Protein AF-A0A7J6SP95-F1 (afdb_monomer_lite)

Sequence (157 aa):
MSSAPGSSEIDLTKETALLASLQAYAFNQDHDVVAGASSTPTRSRRSTISSPGSSTGRSRRPTSVRNGISKGLLFERRRGLPPILGPDPRVLILGSAPSQISLMKGEYYANPHNHFWGVLGYAMDDPEFPLLDYESRCDVLKARGIAVWDICEEFTR

pLDDT: mean 70.75, std 24.89, range [30.52, 98.06]

Organism: Perkinsus olseni (NCBI:txid32597)

InterPro domains:
  IPR026353 Hypoxanthine-DNA glycosylase [TIGR04274] (80-157)
  IPR036895 Uracil-DNA glycosylase-like domain superfamily [G3DSA:3.40.470.10] (78-157)
  IPR036895 Uracil-DNA glycosylase-like domain superfamily [SSF52141] (81-157)

Radius of gyration: 29.52 Å; chains: 1; bounding box: 36×45×113 Å

Secondary structure (DSSP, 8-state):
--PPPPP----HHHHHHHHHHHHHHHH--------------------------------------------------EE-PPPB--SS--EEEEESS--HHHHHHT-TT-STT--HHHHHHHHTT-SSGGGS-HHHHHHHHHHTTEEEEES-SEE--

Structure (mmCIF, N/CA/C/O backbone):
data_AF-A0A7J6SP95-F1
#
_entry.id   AF-A0A7J6SP95-F1
#
loop_
_atom_site.group_PDB
_atom_site.id
_atom_site.type_symbol
_atom_site.label_atom_id
_atom_site.label_alt_id
_atom_site.label_comp_id
_atom_site.label_asym_id
_atom_site.label_entity_id
_atom_site.label_seq_id
_atom_site.pdbx_PDB_ins_code
_atom_site.Cartn_x
_atom_site.Cartn_y
_atom_site.Cartn_z
_atom_site.occupancy
_atom_site.B_iso_or_equiv
_atom_site.auth_seq_id
_atom_site.auth_comp_id
_atom_site.auth_asym_id
_atom_site.auth_atom_id
_atom_site.pdbx_PDB_model_num
ATOM 1 N N . MET A 1 1 ? -18.170 11.602 -42.955 1.00 39.59 1 MET A N 1
ATOM 2 C CA . MET A 1 1 ? -17.519 10.308 -42.645 1.00 39.59 1 MET A CA 1
ATOM 3 C C . MET A 1 1 ? -17.253 10.273 -41.148 1.00 39.59 1 MET A C 1
ATOM 5 O O . MET A 1 1 ? -16.844 11.302 -40.644 1.00 39.59 1 MET A O 1
ATOM 9 N N . SER A 1 2 ? -17.536 9.133 -40.507 1.00 40.53 2 SER A N 1
ATOM 10 C CA . SER A 1 2 ? -17.284 8.732 -39.104 1.00 40.53 2 SER A CA 1
ATOM 11 C C . SER A 1 2 ? -17.445 9.746 -37.955 1.00 40.53 2 SER A C 1
ATOM 13 O O . SER A 1 2 ? -16.716 10.726 -37.848 1.00 40.53 2 SER A O 1
ATOM 15 N N . SER A 1 3 ? -18.338 9.408 -37.023 1.00 40.44 3 SER A N 1
ATOM 16 C CA . SER A 1 3 ? -18.489 10.040 -35.706 1.00 40.44 3 SER A CA 1
ATOM 17 C C . SER A 1 3 ? -17.346 9.681 -34.741 1.00 40.44 3 SER A C 1
ATOM 19 O O . SER A 1 3 ? -16.618 8.711 -34.963 1.00 40.44 3 SER A O 1
ATOM 21 N N . ALA A 1 4 ? -17.225 10.448 -33.653 1.00 48.91 4 ALA A N 1
ATOM 22 C CA . ALA A 1 4 ? -16.291 10.207 -32.550 1.00 48.91 4 ALA A CA 1
ATOM 23 C C . ALA A 1 4 ? -16.673 8.973 -31.693 1.00 48.91 4 ALA A C 1
ATOM 25 O O . ALA A 1 4 ? -17.858 8.631 -31.628 1.00 48.91 4 ALA A O 1
ATOM 26 N N . PRO A 1 5 ? -15.708 8.322 -31.010 1.00 47.97 5 PRO A N 1
ATOM 27 C CA . PRO A 1 5 ? -15.992 7.269 -30.037 1.00 47.97 5 PRO A CA 1
ATOM 28 C C . PRO A 1 5 ? -16.572 7.855 -28.740 1.00 47.97 5 PRO A C 1
ATOM 30 O O . PRO A 1 5 ? -16.154 8.919 -28.284 1.00 47.97 5 PRO A O 1
ATOM 33 N N . GLY A 1 6 ? -17.552 7.158 -28.161 1.00 40.06 6 GLY A N 1
ATOM 34 C CA . GLY A 1 6 ? -18.265 7.602 -26.963 1.00 40.06 6 GLY A CA 1
ATOM 35 C C . GLY A 1 6 ? -17.486 7.388 -25.665 1.00 40.06 6 GLY A C 1
ATOM 36 O O . GLY A 1 6 ? -16.726 6.430 -25.528 1.00 40.06 6 GLY A O 1
ATOM 37 N N . SER A 1 7 ? -17.727 8.276 -24.702 1.00 45.03 7 SER A N 1
ATOM 38 C CA . SER A 1 7 ? -17.236 8.177 -23.328 1.00 45.03 7 SER A CA 1
ATOM 39 C C . SER A 1 7 ? -17.733 6.897 -22.652 1.00 45.03 7 SER A C 1
ATOM 41 O O . SER A 1 7 ? -18.929 6.611 -22.666 1.00 45.03 7 SER A O 1
ATOM 43 N N . SER A 1 8 ? -16.833 6.152 -22.011 1.00 52.12 8 SER A N 1
ATOM 44 C CA . SER A 1 8 ? -17.192 5.038 -21.131 1.00 52.12 8 SER A CA 1
ATOM 45 C C . SER A 1 8 ? -17.779 5.578 -19.824 1.00 52.12 8 SER A C 1
ATOM 47 O O . SER A 1 8 ? -17.045 5.944 -18.906 1.00 52.12 8 SER A O 1
ATOM 49 N N . GLU A 1 9 ? -19.104 5.662 -19.765 1.00 48.25 9 GLU A N 1
ATOM 50 C CA . GLU A 1 9 ? -19.854 6.087 -18.584 1.00 48.25 9 GLU A CA 1
ATOM 51 C C . GLU A 1 9 ? -19.694 5.047 -17.460 1.00 48.25 9 GLU A C 1
ATOM 53 O O . GLU A 1 9 ? -20.063 3.880 -17.612 1.00 48.25 9 GLU A O 1
ATOM 58 N N . ILE A 1 10 ? -19.074 5.452 -16.347 1.00 51.56 10 ILE A N 1
ATOM 59 C CA . ILE A 1 10 ? -18.840 4.578 -15.192 1.00 51.56 10 ILE A CA 1
ATOM 60 C C . ILE A 1 10 ? -20.174 4.371 -14.471 1.00 51.56 10 ILE A C 1
ATOM 62 O O . ILE A 1 10 ? -20.814 5.325 -14.031 1.00 51.56 10 ILE A O 1
ATOM 66 N N . ASP A 1 11 ? -20.590 3.112 -14.339 1.00 54.88 11 ASP A N 1
ATOM 67 C CA . ASP A 1 11 ? -21.844 2.719 -13.692 1.00 54.88 11 ASP A CA 1
ATOM 68 C C . ASP A 1 11 ? -21.732 2.822 -12.159 1.00 54.88 11 ASP A C 1
ATOM 70 O O . ASP A 1 11 ? -21.541 1.830 -11.448 1.00 54.88 11 ASP A O 1
ATOM 74 N N . LEU A 1 12 ? -21.858 4.056 -11.660 1.00 51.84 12 LEU A N 1
ATOM 75 C CA . LEU A 1 12 ? -21.816 4.445 -10.240 1.00 51.84 12 LEU A CA 1
ATOM 76 C C . LEU A 1 12 ? -22.770 3.618 -9.352 1.00 51.84 12 LEU A C 1
ATOM 78 O O . LEU A 1 12 ? -22.538 3.446 -8.150 1.00 51.84 12 LEU A O 1
ATOM 82 N N . THR A 1 13 ? -23.839 3.070 -9.937 1.00 61.53 13 THR A N 1
ATOM 83 C CA . THR A 1 13 ? -24.805 2.197 -9.260 1.00 61.53 13 THR A CA 1
ATOM 84 C C . THR A 1 13 ? -24.182 0.872 -8.812 1.00 61.53 13 THR A C 1
ATOM 86 O O . THR A 1 13 ? -24.516 0.376 -7.734 1.00 61.53 13 THR A O 1
ATOM 89 N N . LYS A 1 14 ? -23.248 0.308 -9.593 1.00 54.66 14 LYS A N 1
ATOM 90 C CA . LYS A 1 14 ? -22.536 -0.934 -9.237 1.00 54.66 14 LYS A CA 1
ATOM 91 C C . LYS A 1 14 ? -21.513 -0.713 -8.124 1.00 54.66 14 LYS A C 1
ATOM 93 O O . LYS A 1 14 ? -21.439 -1.521 -7.200 1.00 54.66 14 LYS A O 1
ATOM 98 N N . GLU A 1 15 ? -20.771 0.389 -8.185 1.00 65.88 15 GLU A N 1
ATOM 99 C CA . GLU A 1 15 ? -19.784 0.769 -7.166 1.00 65.88 15 GLU A CA 1
ATOM 100 C C . GLU A 1 15 ? -20.451 0.978 -5.797 1.00 65.88 15 GLU A C 1
ATOM 102 O O . GLU A 1 15 ? -20.036 0.391 -4.797 1.00 65.88 15 GLU A O 1
ATOM 107 N N . THR A 1 16 ? -21.570 1.712 -5.775 1.00 65.75 16 THR A N 1
ATOM 108 C CA . THR A 1 16 ? -22.365 1.951 -4.559 1.00 65.75 16 THR A CA 1
ATOM 109 C C . THR A 1 16 ? -22.864 0.644 -3.927 1.00 65.75 16 THR A C 1
ATOM 111 O O . THR A 1 16 ? -22.778 0.469 -2.711 1.00 65.75 16 THR A O 1
ATOM 114 N N . ALA A 1 17 ? -23.357 -0.304 -4.735 1.00 63.31 17 ALA A N 1
ATOM 115 C CA . ALA A 1 17 ? -23.850 -1.594 -4.245 1.00 63.31 17 ALA A CA 1
ATOM 116 C C . ALA A 1 17 ? -22.737 -2.484 -3.661 1.00 63.31 17 ALA A C 1
ATOM 118 O O . ALA A 1 17 ? -22.954 -3.189 -2.670 1.00 63.31 17 ALA A O 1
ATOM 119 N N . LEU A 1 18 ? -21.540 -2.448 -4.253 1.00 67.00 18 LEU A N 1
ATOM 120 C CA . LEU A 1 18 ? -20.390 -3.232 -3.804 1.00 67.00 18 LEU A CA 1
ATOM 121 C C . LEU A 1 18 ? -19.812 -2.667 -2.494 1.00 67.00 18 LEU A C 1
ATOM 123 O O . LEU A 1 18 ? -19.582 -3.430 -1.555 1.00 67.00 18 LEU A O 1
ATOM 127 N N . LEU A 1 19 ? -19.698 -1.337 -2.377 1.00 62.38 19 LEU A N 1
ATOM 128 C CA . LEU A 1 19 ? -19.334 -0.663 -1.124 1.00 62.38 19 LEU A CA 1
ATOM 129 C C . LEU A 1 19 ? -20.339 -0.965 0.000 1.00 62.38 19 LEU A C 1
ATOM 131 O O . LEU A 1 19 ? -19.931 -1.369 1.089 1.00 62.38 19 LEU A O 1
ATOM 135 N N . ALA A 1 20 ? -21.645 -0.865 -0.271 1.00 64.81 20 ALA A N 1
ATOM 136 C CA . ALA A 1 20 ? -22.684 -1.185 0.712 1.00 64.81 20 ALA A CA 1
ATOM 137 C C . ALA A 1 20 ? -22.630 -2.657 1.171 1.00 64.81 20 ALA A C 1
ATOM 139 O O . ALA A 1 20 ? -22.823 -2.946 2.353 1.00 64.81 20 ALA A O 1
ATOM 140 N N . SER A 1 21 ? -22.319 -3.587 0.260 1.00 58.25 21 SER A N 1
ATOM 141 C CA . SER A 1 21 ? -22.181 -5.019 0.571 1.00 58.25 21 SER A CA 1
ATOM 142 C C . SER A 1 21 ? -20.964 -5.312 1.455 1.00 58.25 21 SER A C 1
ATOM 144 O O . SER A 1 21 ? -21.072 -6.070 2.419 1.00 58.25 21 SER A O 1
ATOM 146 N N . LEU A 1 22 ? -19.816 -4.684 1.171 1.00 65.75 22 LEU A N 1
ATOM 147 C CA . LEU A 1 22 ? -18.611 -4.795 2.002 1.00 65.75 22 LEU A CA 1
ATOM 148 C C . LEU A 1 22 ? -18.815 -4.177 3.390 1.00 65.75 22 LEU A C 1
ATOM 150 O O . LEU A 1 22 ? -18.413 -4.770 4.389 1.00 65.75 22 LEU A O 1
ATOM 154 N N . GLN A 1 23 ? -19.484 -3.025 3.467 1.00 61.41 23 GLN A N 1
ATOM 155 C CA . GLN A 1 23 ? -19.771 -2.350 4.731 1.00 61.41 23 GLN A CA 1
ATOM 156 C C . GLN A 1 23 ? -20.762 -3.152 5.595 1.00 61.41 23 GLN A C 1
ATOM 158 O O . GLN A 1 23 ? -20.559 -3.277 6.801 1.00 61.41 23 GLN A O 1
ATOM 163 N N . ALA A 1 24 ? -21.772 -3.785 4.988 1.00 54.66 24 ALA A N 1
ATOM 164 C CA . ALA A 1 24 ? -22.670 -4.710 5.683 1.00 54.66 24 ALA A CA 1
ATOM 165 C C . ALA A 1 24 ? -21.951 -5.984 6.172 1.00 54.66 24 ALA A C 1
ATOM 167 O O . ALA A 1 24 ? -22.211 -6.448 7.281 1.00 54.66 24 ALA A O 1
ATOM 168 N N . TYR A 1 25 ? -21.022 -6.535 5.381 1.00 64.19 25 TYR A N 1
ATOM 169 C CA . TYR A 1 25 ? -20.227 -7.704 5.778 1.00 64.19 25 TYR A CA 1
ATOM 170 C C . TYR A 1 25 ? -19.258 -7.397 6.931 1.00 64.19 25 TYR A C 1
ATOM 172 O O . TYR A 1 25 ? -19.099 -8.216 7.834 1.00 64.19 25 TYR A O 1
ATOM 180 N N . ALA A 1 26 ? -18.641 -6.211 6.930 1.00 56.25 26 ALA A N 1
ATOM 181 C CA . ALA A 1 26 ? -17.772 -5.759 8.014 1.00 56.25 26 ALA A CA 1
ATOM 182 C C . ALA A 1 26 ? -18.542 -5.491 9.322 1.00 56.25 26 ALA A C 1
ATOM 184 O O . ALA A 1 26 ? -18.006 -5.723 10.403 1.00 56.25 26 ALA A O 1
ATOM 185 N N . PHE A 1 27 ? -19.795 -5.027 9.234 1.00 45.16 27 PHE A N 1
ATOM 186 C CA . PHE A 1 27 ? -20.606 -4.665 10.400 1.00 45.16 27 PHE A CA 1
ATOM 187 C C . PHE A 1 27 ? -21.335 -5.855 11.051 1.00 45.16 27 PHE A C 1
ATOM 189 O O . PHE A 1 27 ? -21.491 -5.878 12.267 1.00 45.16 27 PHE A O 1
ATOM 196 N N . ASN A 1 28 ? -21.742 -6.870 10.278 1.00 44.34 28 ASN A N 1
ATOM 197 C CA . ASN A 1 28 ? -22.541 -8.007 10.771 1.00 44.34 28 ASN A CA 1
ATOM 198 C C . ASN A 1 28 ? -21.725 -9.141 11.440 1.00 44.34 28 ASN A C 1
ATOM 200 O O . ASN A 1 28 ? -22.197 -10.274 11.527 1.00 44.34 28 ASN A O 1
ATOM 204 N N . GLN A 1 29 ? -20.508 -8.868 11.918 1.00 45.69 29 GLN A N 1
ATOM 205 C CA . GLN A 1 29 ? -19.725 -9.808 12.735 1.00 45.69 29 GLN A CA 1
ATOM 206 C C . GLN A 1 29 ? -20.154 -9.724 14.212 1.00 45.69 29 GLN A C 1
ATOM 208 O O . GLN A 1 29 ? -19.368 -9.351 15.086 1.00 45.69 29 GLN A O 1
ATOM 213 N N . ASP A 1 30 ? -21.410 -10.080 14.499 1.00 40.94 30 ASP A N 1
ATOM 214 C CA . ASP A 1 30 ? -21.820 -10.372 15.873 1.00 40.94 30 ASP A CA 1
ATOM 215 C C . ASP A 1 30 ? -21.027 -11.592 16.370 1.00 40.94 30 ASP A C 1
ATOM 217 O O . ASP A 1 30 ? -21.094 -12.689 15.809 1.00 40.94 30 ASP A O 1
ATOM 221 N N . HIS A 1 31 ? -20.230 -11.389 17.420 1.00 44.62 31 HIS A N 1
ATOM 222 C CA . HIS A 1 31 ? -19.385 -12.422 18.015 1.00 44.62 31 HIS A CA 1
ATOM 223 C C . HIS A 1 31 ? -20.225 -13.460 18.782 1.00 44.62 31 HIS A C 1
ATOM 225 O O . HIS A 1 31 ? -20.267 -13.451 20.015 1.00 44.62 31 HIS A O 1
ATOM 231 N N . ASP A 1 32 ? -20.820 -14.412 18.060 1.00 35.16 32 ASP A N 1
ATOM 232 C CA . ASP A 1 32 ? -21.413 -15.630 18.626 1.00 35.16 32 ASP A CA 1
ATOM 233 C C . ASP A 1 32 ? -20.312 -16.582 19.143 1.00 35.16 32 ASP A C 1
ATOM 235 O O . ASP A 1 32 ? -19.979 -17.629 18.579 1.00 35.16 32 ASP A O 1
ATOM 239 N N . VAL A 1 33 ? -19.703 -16.195 20.266 1.00 38.34 33 VAL A N 1
ATOM 240 C CA . VAL A 1 33 ? -18.836 -17.073 21.053 1.00 38.34 33 VAL A CA 1
ATOM 241 C C . VAL A 1 33 ? -19.719 -18.109 21.741 1.00 38.34 33 VAL A C 1
ATOM 243 O O . VAL A 1 33 ? -20.401 -17.814 22.722 1.00 38.34 33 VAL A O 1
ATOM 246 N N . VAL A 1 34 ? -19.668 -19.347 21.246 1.00 36.91 34 VAL A N 1
ATOM 247 C CA . VAL A 1 34 ? -20.357 -20.507 21.831 1.00 36.91 34 VAL A CA 1
ATOM 248 C C . VAL A 1 34 ? -19.908 -20.714 23.285 1.00 36.91 34 VAL A C 1
ATOM 250 O O . VAL A 1 34 ? -18.866 -21.307 23.569 1.00 36.91 34 VAL A O 1
ATOM 253 N N . ALA A 1 35 ? -20.713 -20.220 24.227 1.00 31.41 35 ALA A N 1
ATOM 254 C CA . ALA A 1 35 ? -20.451 -20.297 25.659 1.00 31.41 35 ALA A CA 1
ATOM 255 C C . ALA A 1 35 ? -20.779 -21.696 26.217 1.00 31.41 35 ALA A C 1
ATOM 257 O O . ALA A 1 35 ? -21.890 -21.973 26.672 1.00 31.41 35 ALA A O 1
ATOM 258 N N . GLY A 1 36 ? -19.789 -22.590 26.194 1.00 30.84 36 GLY A N 1
ATOM 259 C CA . GLY A 1 36 ? -19.891 -23.938 26.750 1.00 30.84 36 GLY A CA 1
ATOM 260 C C . GLY A 1 36 ? -19.651 -24.020 28.266 1.00 30.84 36 GLY A C 1
ATOM 261 O O . GLY A 1 36 ? -18.527 -23.863 28.724 1.00 30.84 36 GLY A O 1
ATOM 262 N N . ALA A 1 37 ? -20.702 -24.386 29.007 1.00 31.36 37 ALA A N 1
ATOM 263 C CA . ALA A 1 37 ? -20.673 -25.140 30.273 1.00 31.36 37 ALA A CA 1
ATOM 264 C C . ALA A 1 37 ? -19.950 -24.566 31.527 1.00 31.36 37 ALA A C 1
ATOM 266 O O . ALA A 1 37 ? -18.789 -24.837 31.813 1.00 31.36 37 ALA A O 1
ATOM 267 N N . SER A 1 38 ? -20.764 -23.956 32.398 1.00 30.52 38 SER A N 1
ATOM 268 C CA . SER A 1 38 ? -20.898 -24.277 33.840 1.00 30.52 38 SER A CA 1
ATOM 269 C C . SER A 1 38 ? -19.663 -24.452 34.753 1.00 30.52 38 SER A C 1
ATOM 271 O O . SER A 1 38 ? -19.027 -25.504 34.774 1.00 30.52 38 SER A O 1
ATOM 273 N N . SER A 1 39 ? -19.533 -23.564 35.747 1.00 32.84 39 SER A N 1
ATOM 274 C CA . SER A 1 39 ? -19.608 -23.962 37.173 1.00 32.84 39 SER A CA 1
ATOM 275 C C . SER A 1 39 ? -19.698 -22.752 38.120 1.00 32.84 39 SER A C 1
ATOM 277 O O . SER A 1 39 ? -18.901 -21.821 38.062 1.00 32.84 39 SER A O 1
ATOM 279 N N . THR A 1 40 ? -20.675 -22.777 39.030 1.00 34.50 40 THR A N 1
ATOM 280 C CA . THR A 1 40 ? -20.652 -22.011 40.293 1.00 34.50 40 THR A CA 1
ATOM 281 C C . THR A 1 40 ? -20.222 -22.962 41.422 1.00 34.50 40 THR A C 1
ATOM 283 O O . THR A 1 40 ? -20.319 -24.180 41.242 1.00 34.50 40 THR A O 1
ATOM 286 N N . PRO A 1 41 ? -19.732 -22.459 42.577 1.00 41.72 41 PRO A N 1
ATOM 287 C CA . PRO A 1 41 ? -20.671 -22.290 43.693 1.00 41.72 41 PRO A CA 1
ATOM 288 C C . PRO A 1 41 ? -20.384 -21.143 44.699 1.00 41.72 41 PRO A C 1
ATOM 290 O O . PRO A 1 41 ? -19.269 -20.897 45.141 1.00 41.72 41 PRO A O 1
ATOM 293 N N . THR A 1 42 ? -21.481 -20.539 45.164 1.00 33.38 42 THR A N 1
ATOM 294 C CA . THR A 1 42 ? -21.824 -20.344 46.592 1.00 33.38 42 THR A CA 1
ATOM 295 C C . THR A 1 42 ? -20.882 -19.584 47.554 1.00 33.38 42 THR A C 1
ATOM 297 O O . THR A 1 42 ? -20.105 -20.145 48.319 1.00 33.38 42 THR A O 1
ATOM 300 N N . ARG A 1 43 ? -21.165 -18.278 47.660 1.00 34.97 43 ARG A N 1
ATOM 301 C CA . ARG A 1 43 ? -21.228 -17.431 48.881 1.00 34.97 43 ARG A CA 1
ATOM 302 C C . ARG A 1 43 ? -21.247 -18.160 50.245 1.00 34.97 43 ARG A C 1
ATOM 304 O O . ARG A 1 43 ? -22.181 -18.908 50.520 1.00 34.97 43 ARG A O 1
ATOM 311 N N . SER A 1 44 ? -20.374 -17.744 51.175 1.00 36.19 44 SER A N 1
ATOM 312 C CA . SER A 1 44 ? -20.503 -18.017 52.625 1.00 36.19 44 SER A CA 1
ATOM 313 C C . SER A 1 44 ? -20.291 -16.771 53.516 1.00 36.19 44 SER A C 1
ATOM 315 O O . SER A 1 44 ? -19.895 -15.706 53.046 1.00 36.19 44 SER A O 1
ATOM 317 N N . ARG A 1 45 ? -20.643 -16.899 54.803 1.00 39.97 45 ARG A N 1
ATOM 318 C CA . ARG A 1 45 ? -20.853 -15.870 55.852 1.00 39.97 45 ARG A CA 1
ATOM 319 C C . ARG A 1 45 ? -20.320 -16.440 57.191 1.00 39.97 45 ARG A C 1
ATOM 321 O O . ARG A 1 45 ? -20.194 -17.651 57.292 1.00 39.97 45 ARG A O 1
ATOM 328 N N . ARG A 1 46 ? -20.042 -15.705 58.279 1.00 37.41 46 ARG A N 1
ATOM 329 C CA . ARG A 1 46 ? -20.251 -14.305 58.732 1.00 37.41 46 ARG A CA 1
ATOM 330 C C . ARG A 1 46 ? -19.272 -14.073 59.917 1.00 37.41 46 ARG A C 1
ATOM 332 O O . ARG A 1 46 ? -18.918 -15.060 60.546 1.00 37.41 46 ARG A O 1
ATOM 339 N N . SER A 1 47 ? -19.078 -12.818 60.366 1.00 34.72 47 SER A N 1
ATOM 340 C CA . SER A 1 47 ? -18.814 -12.476 61.798 1.00 34.72 47 SER A CA 1
ATOM 341 C C . SER A 1 47 ? -17.392 -12.777 62.352 1.00 34.72 47 SER A C 1
ATOM 343 O O . SER A 1 47 ? -16.773 -13.723 61.899 1.00 34.72 47 SER A O 1
ATOM 345 N N . THR A 1 48 ? -16.798 -12.078 63.343 1.00 38.75 48 THR A N 1
ATOM 346 C CA . THR A 1 48 ? -17.076 -10.796 64.062 1.00 38.75 48 THR A CA 1
ATOM 347 C C . THR A 1 48 ? -15.881 -10.409 64.974 1.00 38.75 48 THR A C 1
ATOM 349 O O . THR A 1 48 ? -15.286 -11.333 65.510 1.00 38.75 48 THR A O 1
ATOM 352 N N . ILE A 1 49 ? -15.701 -9.104 65.301 1.00 37.34 49 ILE A N 1
ATOM 353 C CA . ILE A 1 49 ? -15.116 -8.557 66.578 1.00 37.34 49 ILE A CA 1
ATOM 354 C C . ILE A 1 49 ? -13.578 -8.802 66.780 1.00 37.34 49 ILE A C 1
ATOM 356 O O . ILE A 1 49 ? -13.077 -9.830 66.356 1.00 37.34 49 ILE A O 1
ATOM 360 N N . SER A 1 50 ? -12.704 -7.935 67.341 1.00 32.22 50 SER A N 1
ATOM 361 C CA . SER A 1 50 ? -12.802 -6.727 68.202 1.00 32.22 50 SER A CA 1
ATOM 362 C C . SER A 1 50 ? -11.631 -5.718 68.002 1.00 32.22 50 SER A C 1
ATOM 364 O O . SER A 1 50 ? -10.643 -6.036 67.346 1.00 32.22 50 SER A O 1
ATOM 366 N N . SER A 1 51 ? -11.721 -4.528 68.618 1.00 34.41 51 SER A N 1
ATOM 367 C CA . SER A 1 51 ? -10.703 -3.438 68.695 1.00 34.41 51 SER A CA 1
ATOM 368 C C . SER A 1 51 ? -9.752 -3.592 69.920 1.00 34.41 51 SER A C 1
ATOM 370 O O . SER A 1 51 ? -9.869 -4.610 70.602 1.00 34.41 51 SER A O 1
ATOM 372 N N . PRO A 1 52 ? -8.942 -2.588 70.363 1.00 48.16 52 PRO A N 1
ATOM 373 C CA . PRO A 1 52 ? -8.259 -1.458 69.695 1.00 48.16 52 PRO A CA 1
ATOM 374 C C . PRO A 1 52 ? -6.729 -1.396 70.010 1.00 48.16 52 PRO A C 1
ATOM 376 O O . PRO A 1 52 ? -6.233 -2.109 70.876 1.00 48.16 52 PRO A O 1
ATOM 379 N N . GLY A 1 53 ? -5.973 -0.474 69.392 1.00 32.72 53 GLY A N 1
ATOM 380 C CA . GLY A 1 53 ? -4.570 -0.204 69.766 1.00 32.72 53 GLY A CA 1
ATOM 381 C C . GLY A 1 53 ? -4.081 1.186 69.339 1.00 32.72 53 GLY A C 1
ATOM 382 O O . GLY A 1 53 ? -4.298 1.599 68.203 1.00 32.72 53 GLY A O 1
ATOM 383 N N . SER A 1 54 ? -3.447 1.925 70.253 1.00 34.62 54 SER A N 1
ATOM 384 C CA . SER A 1 54 ? -3.079 3.340 70.090 1.00 34.62 54 SER A CA 1
ATOM 385 C C . SER A 1 54 ? -1.567 3.575 70.013 1.00 34.62 54 SER A C 1
ATOM 387 O O . SER A 1 54 ? -0.858 3.205 70.947 1.00 34.62 54 SER A O 1
ATOM 389 N N . SER A 1 55 ? -1.089 4.324 69.012 1.00 40.81 55 SER A N 1
ATOM 390 C CA . SER A 1 55 ? 0.178 5.069 69.125 1.00 40.81 55 SER A CA 1
ATOM 391 C C . SER A 1 55 ? 0.275 6.284 68.182 1.00 40.81 55 SER A C 1
ATOM 393 O O . SER A 1 55 ? 0.285 6.199 66.959 1.00 40.81 55 SER A O 1
ATOM 395 N N . THR A 1 56 ? 0.335 7.451 68.823 1.00 38.12 56 THR A N 1
ATOM 396 C CA . THR A 1 56 ? 1.085 8.673 68.473 1.00 38.12 56 THR A CA 1
ATOM 397 C C . THR A 1 56 ? 1.925 8.694 67.182 1.00 38.12 56 THR A C 1
ATOM 399 O O . THR A 1 56 ? 2.886 7.939 67.054 1.00 38.12 56 THR A O 1
ATOM 402 N N . GLY A 1 57 ? 1.695 9.690 66.309 1.00 37.28 57 GLY A N 1
ATOM 403 C CA . GLY A 1 57 ? 2.579 9.927 65.153 1.00 37.28 57 GLY A CA 1
ATOM 404 C C . GLY A 1 57 ? 2.261 11.117 64.231 1.00 37.28 57 GLY A C 1
ATOM 405 O O . GLY A 1 57 ? 2.587 11.060 63.048 1.00 37.28 57 GLY A O 1
ATOM 406 N N . ARG A 1 58 ? 1.615 12.200 64.701 1.00 39.31 58 ARG A N 1
ATOM 407 C CA . ARG A 1 58 ? 1.227 13.331 63.825 1.00 39.31 58 ARG A CA 1
ATOM 408 C C . ARG A 1 58 ? 2.404 14.269 63.509 1.00 39.31 58 ARG A C 1
ATOM 410 O O . ARG A 1 58 ? 2.468 15.382 64.026 1.00 39.31 58 ARG A O 1
ATOM 417 N N . SER A 1 59 ? 3.303 13.839 62.623 1.00 44.34 59 SER A N 1
ATOM 418 C CA . SER A 1 59 ? 4.293 14.719 61.986 1.00 44.34 59 SER A CA 1
ATOM 419 C C . SER A 1 59 ? 3.787 15.271 60.647 1.00 44.34 59 SER A C 1
ATOM 421 O O . SER A 1 59 ? 2.941 14.681 59.977 1.00 44.34 59 SER A O 1
ATOM 423 N N . ARG A 1 60 ? 4.259 16.466 60.289 1.00 46.16 60 ARG A N 1
ATOM 424 C CA . ARG A 1 60 ? 3.682 17.327 59.247 1.00 46.16 60 ARG A CA 1
ATOM 425 C C . ARG A 1 60 ? 4.170 16.947 57.847 1.00 46.16 60 ARG A C 1
ATOM 427 O O . ARG A 1 60 ? 5.374 16.930 57.609 1.00 46.16 60 ARG A O 1
ATOM 434 N N . ARG A 1 61 ? 3.252 16.867 56.879 1.00 39.25 61 ARG A N 1
ATOM 435 C CA . ARG A 1 61 ? 3.496 17.350 55.507 1.00 39.25 61 ARG A CA 1
ATOM 436 C C . ARG A 1 61 ? 2.251 18.082 55.000 1.00 39.25 61 ARG A C 1
ATOM 438 O O . ARG A 1 61 ? 1.154 17.568 55.210 1.00 39.25 61 ARG A O 1
ATOM 445 N N . PRO A 1 62 ? 2.384 19.261 54.364 1.00 41.06 62 PRO A N 1
ATOM 446 C CA . PRO A 1 62 ? 1.263 19.858 53.656 1.00 41.06 62 PRO A CA 1
ATOM 447 C C . PRO A 1 62 ? 0.843 18.904 52.538 1.00 41.06 62 PRO A C 1
ATOM 449 O O . PRO A 1 62 ? 1.687 18.364 51.818 1.00 41.06 62 PRO A O 1
ATOM 452 N N . THR A 1 63 ? -0.461 18.690 52.398 1.00 41.56 63 THR A N 1
ATOM 453 C CA . THR A 1 63 ? -1.021 17.982 51.252 1.00 41.56 63 THR A CA 1
ATOM 454 C C . THR A 1 63 ? -0.705 18.794 50.008 1.00 41.56 63 THR A C 1
ATOM 456 O O . THR A 1 63 ? -1.357 19.800 49.733 1.00 41.56 63 THR A O 1
ATOM 459 N N . SER A 1 64 ? 0.306 18.357 49.256 1.00 44.16 64 SER A N 1
ATOM 460 C CA . SER A 1 64 ? 0.449 18.768 47.868 1.00 44.16 64 SER A CA 1
ATOM 461 C C . SER A 1 64 ? -0.860 18.399 47.184 1.00 44.16 64 SER A C 1
ATOM 463 O O . SER A 1 64 ? -1.145 17.216 46.984 1.00 44.16 64 SER A O 1
ATOM 465 N N . VAL A 1 65 ? -1.656 19.417 46.849 1.00 55.62 65 VAL A N 1
ATOM 466 C CA . VAL A 1 65 ? -2.691 19.320 45.823 1.00 55.62 65 VAL A CA 1
ATOM 467 C C . VAL A 1 65 ? -1.929 19.107 44.524 1.00 55.62 65 VAL A C 1
ATOM 469 O O . VAL A 1 65 ? -1.655 20.030 43.761 1.00 55.62 65 VAL A O 1
ATOM 472 N N . ARG A 1 66 ? -1.467 17.871 44.327 1.00 49.03 66 ARG A N 1
ATOM 473 C CA . ARG A 1 66 ? -0.901 17.432 43.068 1.00 49.03 66 ARG A CA 1
ATOM 474 C C . ARG A 1 66 ? -2.097 17.370 42.144 1.00 49.03 66 ARG A C 1
ATOM 476 O O . ARG A 1 66 ? -2.835 16.389 42.193 1.00 49.03 66 ARG A O 1
ATOM 483 N N . ASN A 1 67 ? -2.305 18.466 41.408 1.00 46.16 67 ASN A N 1
ATOM 484 C CA . ASN A 1 67 ? -3.360 18.599 40.415 1.00 46.16 67 ASN A CA 1
ATOM 485 C C . ASN A 1 67 ? -3.531 17.258 39.721 1.00 46.16 67 ASN A C 1
ATOM 487 O O . ASN A 1 67 ? -2.564 16.717 39.172 1.00 46.16 67 ASN A O 1
ATOM 491 N N . GLY A 1 68 ? -4.754 16.737 39.775 1.00 48.09 68 GLY A N 1
ATOM 492 C CA . GLY A 1 68 ? -5.157 15.641 38.925 1.00 48.09 68 GLY A CA 1
ATOM 493 C C . GLY A 1 68 ? -5.073 16.135 37.493 1.00 48.09 68 GLY A C 1
ATOM 494 O O . GLY A 1 68 ? -6.065 16.591 36.937 1.00 48.09 68 GLY A O 1
ATOM 495 N N . ILE A 1 69 ? -3.882 16.048 36.894 1.00 57.06 69 ILE A N 1
ATOM 496 C CA . ILE A 1 69 ? -3.791 15.879 35.457 1.00 57.06 69 ILE A CA 1
ATOM 497 C C . ILE A 1 69 ? -4.516 14.570 35.231 1.00 57.06 69 ILE A C 1
ATOM 499 O O . ILE A 1 69 ? -3.983 13.491 35.506 1.00 57.06 69 ILE A O 1
ATOM 503 N N . SER A 1 70 ? -5.757 14.701 34.782 1.00 52.78 70 SER A N 1
ATOM 504 C CA . SER A 1 70 ? -6.537 13.630 34.211 1.00 52.78 70 SER A CA 1
ATOM 505 C C . SER A 1 70 ? -5.757 13.099 33.014 1.00 52.78 70 SER A C 1
ATOM 507 O O . SER A 1 70 ? -6.060 13.412 31.869 1.00 52.78 70 SER A O 1
ATOM 509 N N . LYS A 1 71 ? -4.788 12.212 33.273 1.00 46.84 71 LYS A N 1
ATOM 510 C CA . LYS A 1 71 ? -4.293 11.213 32.322 1.00 46.84 71 LYS A CA 1
ATOM 511 C C . LYS A 1 71 ? -5.390 10.168 32.055 1.00 46.84 71 LYS A C 1
ATOM 513 O O . LYS A 1 71 ? -5.117 8.981 31.912 1.00 46.84 71 LYS A O 1
ATOM 518 N N . GLY A 1 72 ? -6.632 10.634 31.910 1.00 48.91 72 GLY A N 1
ATOM 519 C CA . GLY A 1 72 ? -7.609 10.044 31.018 1.00 48.91 72 GLY A CA 1
ATOM 520 C C . GLY A 1 72 ? -7.108 10.265 29.600 1.00 48.91 72 GLY A C 1
ATOM 521 O O . GLY A 1 72 ? -7.593 11.137 28.894 1.00 48.91 72 GLY A O 1
ATOM 522 N N . LEU A 1 73 ? -6.066 9.508 29.256 1.00 59.91 73 LEU A N 1
ATOM 523 C CA . LEU A 1 73 ? -6.074 8.693 28.061 1.00 59.91 73 LEU A CA 1
ATOM 524 C C . LEU A 1 73 ? -6.646 9.395 26.816 1.00 59.91 73 LEU A C 1
ATOM 526 O O . LEU A 1 73 ? -7.566 8.884 26.182 1.00 59.91 73 LEU A O 1
ATOM 530 N N . LEU A 1 74 ? -6.075 10.550 26.454 1.00 60.25 74 LEU A N 1
ATOM 531 C CA . LEU A 1 74 ? -6.289 11.187 25.151 1.00 60.25 74 LEU A CA 1
ATOM 532 C C . LEU A 1 74 ? -5.549 10.390 24.069 1.00 60.25 74 LEU A C 1
ATOM 534 O O . LEU A 1 74 ? -4.640 10.886 23.409 1.00 60.25 74 LEU A O 1
ATOM 538 N N . PHE A 1 75 ? -5.925 9.121 23.937 1.00 65.81 75 PHE A N 1
ATOM 539 C CA . PHE A 1 75 ? -5.643 8.337 22.755 1.00 65.81 75 PHE A CA 1
ATOM 540 C C . PHE A 1 75 ? -6.472 8.931 21.624 1.00 65.81 75 PHE A C 1
ATOM 542 O O . PHE A 1 75 ? -7.698 8.807 21.592 1.00 65.81 75 PHE A O 1
ATOM 549 N N . GLU A 1 76 ? -5.789 9.639 20.732 1.00 79.50 76 GLU A N 1
ATOM 550 C CA . GLU A 1 76 ? -6.393 10.193 19.534 1.00 79.50 76 GLU A CA 1
ATOM 551 C C . GLU A 1 76 ? -6.873 9.036 18.655 1.00 79.50 76 GLU A C 1
ATOM 553 O O . GLU A 1 76 ? -6.074 8.263 18.122 1.00 79.50 76 GLU A O 1
ATOM 558 N N . ARG A 1 77 ? -8.194 8.910 18.523 1.00 82.06 77 ARG A N 1
ATOM 559 C CA . ARG A 1 77 ? -8.807 7.952 17.610 1.00 82.06 77 ARG A CA 1
ATOM 560 C C . ARG A 1 77 ? -8.524 8.395 16.178 1.00 82.06 77 ARG A C 1
ATOM 562 O O . ARG A 1 77 ? -8.932 9.483 15.776 1.00 82.06 77 ARG A O 1
ATOM 569 N N . ARG A 1 78 ? -7.853 7.542 15.411 1.00 84.31 78 ARG A N 1
ATOM 570 C CA . ARG A 1 78 ? -7.495 7.780 14.008 1.00 84.31 78 ARG A CA 1
ATOM 571 C C . ARG A 1 78 ? -8.296 6.861 13.099 1.00 84.31 78 ARG A C 1
ATOM 573 O O . ARG A 1 78 ? -8.579 5.726 13.470 1.00 84.31 78 ARG A O 1
ATOM 580 N N . ARG A 1 79 ? -8.650 7.365 11.917 1.00 87.62 79 ARG A N 1
ATOM 581 C CA . ARG A 1 79 ? -9.311 6.598 10.854 1.00 87.62 79 ARG A CA 1
ATOM 582 C C . ARG A 1 79 ? -8.292 5.978 9.909 1.00 87.62 79 ARG A C 1
ATOM 584 O O . ARG A 1 79 ? -7.197 6.516 9.756 1.00 87.62 79 ARG A O 1
ATOM 591 N N . GLY A 1 80 ? -8.660 4.853 9.308 1.00 88.81 80 GLY A N 1
ATOM 592 C CA . GLY A 1 80 ? -7.915 4.195 8.241 1.00 88.81 80 GLY A CA 1
ATOM 593 C C . GLY A 1 80 ? -7.904 4.992 6.932 1.00 88.81 80 GLY A C 1
ATOM 594 O O . GLY A 1 80 ? -8.507 6.061 6.819 1.00 88.81 80 GLY A O 1
ATOM 595 N N . LEU A 1 81 ? -7.210 4.451 5.932 1.00 92.12 81 LEU A N 1
ATOM 596 C CA . LEU A 1 81 ? -7.270 4.934 4.550 1.00 92.12 81 LEU A CA 1
ATOM 597 C C . LEU A 1 81 ? -8.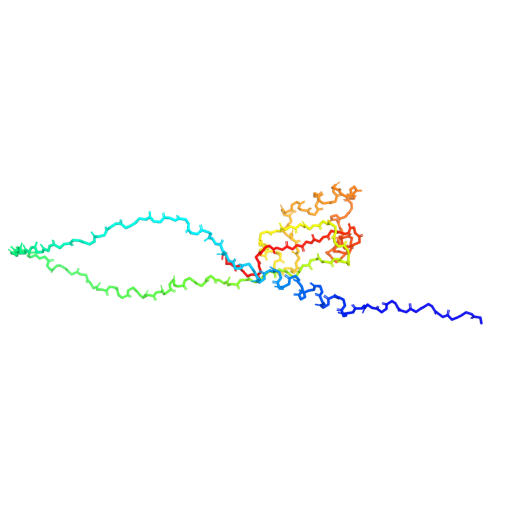440 4.262 3.797 1.00 92.12 81 LEU A C 1
ATOM 599 O O . LEU A 1 81 ? -8.821 3.144 4.160 1.00 92.12 81 LEU A O 1
ATOM 603 N N . PRO A 1 82 ? -9.017 4.910 2.765 1.00 93.81 82 PRO A N 1
ATOM 604 C CA . PRO A 1 82 ? -9.991 4.267 1.886 1.00 93.81 82 PRO A CA 1
ATOM 605 C C . PRO A 1 82 ? -9.319 3.138 1.082 1.00 93.81 82 PRO A C 1
ATOM 607 O O . PRO A 1 82 ? -8.176 3.319 0.659 1.00 93.81 82 PRO A O 1
ATOM 610 N N . PRO A 1 83 ? -9.996 2.001 0.841 1.00 95.56 83 PRO A N 1
ATOM 611 C CA . PRO A 1 83 ? -9.402 0.860 0.147 1.00 95.56 83 PRO A CA 1
ATOM 612 C C . PRO A 1 83 ? -8.990 1.194 -1.291 1.00 95.56 83 PRO A C 1
ATOM 614 O O . PRO A 1 83 ? -9.720 1.866 -2.021 1.00 95.56 83 PRO A O 1
ATOM 617 N N . ILE A 1 84 ? -7.865 0.632 -1.741 1.00 96.94 84 ILE A N 1
ATOM 618 C CA . 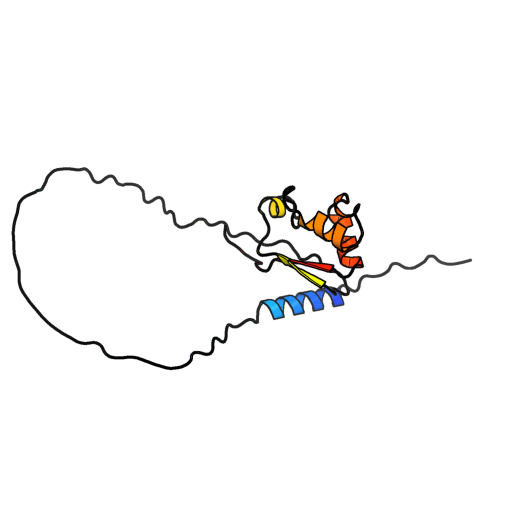ILE A 1 84 ? -7.563 0.529 -3.174 1.00 96.94 84 ILE A CA 1
ATOM 619 C C . ILE A 1 84 ? -8.376 -0.652 -3.704 1.00 96.94 84 ILE A C 1
ATOM 621 O O . ILE A 1 84 ? -8.075 -1.802 -3.380 1.00 96.94 84 ILE A O 1
ATOM 625 N N . LEU A 1 85 ? -9.403 -0.368 -4.505 1.00 96.06 85 LEU A N 1
ATOM 626 C CA . LEU A 1 85 ? -10.327 -1.365 -5.040 1.00 96.06 85 LEU A CA 1
ATOM 627 C C . LEU A 1 85 ? -10.487 -1.196 -6.558 1.00 96.06 85 LEU A C 1
ATOM 629 O O . LEU A 1 85 ? -10.718 -0.091 -7.048 1.00 96.06 85 LEU A O 1
ATOM 633 N N . GLY A 1 86 ? -10.329 -2.296 -7.297 1.00 92.88 86 GLY A N 1
ATOM 634 C CA . GLY A 1 86 ? -10.621 -2.388 -8.731 1.00 92.88 86 GLY A CA 1
ATOM 635 C C . GLY A 1 86 ? -11.973 -3.068 -9.001 1.00 92.88 86 GLY A C 1
ATOM 636 O O . GLY A 1 86 ? -12.612 -3.538 -8.061 1.00 92.88 86 GLY A O 1
ATOM 637 N N . PRO A 1 87 ? -12.409 -3.163 -10.272 1.00 91.12 87 PRO A N 1
ATOM 638 C CA . PRO A 1 87 ? -13.719 -3.719 -10.628 1.00 91.12 87 PRO A CA 1
ATOM 639 C C . PRO A 1 87 ? -13.837 -5.252 -10.485 1.00 91.12 87 PRO A C 1
ATOM 641 O O . PRO A 1 87 ? -14.943 -5.738 -10.270 1.00 91.12 87 PRO A O 1
ATOM 644 N N . ASP A 1 88 ? -12.735 -6.009 -10.587 1.00 93.88 88 ASP A N 1
ATOM 645 C CA . ASP A 1 88 ? -12.675 -7.462 -10.312 1.00 93.88 88 ASP A CA 1
ATOM 646 C C . ASP A 1 88 ? -11.432 -7.790 -9.454 1.00 93.88 88 ASP A C 1
ATOM 648 O O . ASP A 1 88 ? -10.385 -8.179 -9.984 1.00 93.88 88 ASP A O 1
ATOM 652 N N . PRO A 1 89 ? -11.478 -7.562 -8.127 1.00 93.19 89 PRO A N 1
ATOM 653 C CA . PRO A 1 89 ? -10.361 -7.858 -7.239 1.00 93.19 89 PRO A CA 1
ATOM 654 C C . PRO A 1 89 ? -10.216 -9.375 -7.044 1.00 93.19 89 PRO A C 1
ATOM 656 O O . PRO A 1 89 ? -11.079 -10.047 -6.484 1.00 93.19 89 PRO A O 1
ATOM 659 N N . ARG A 1 90 ? -9.079 -9.917 -7.485 1.00 95.94 90 ARG A N 1
ATOM 660 C CA . ARG A 1 90 ? -8.705 -11.338 -7.398 1.00 95.94 90 ARG A CA 1
ATOM 661 C C . ARG A 1 90 ? -7.883 -11.656 -6.153 1.00 95.94 90 ARG A C 1
ATOM 663 O O . ARG A 1 90 ? -7.928 -12.779 -5.658 1.00 95.94 90 ARG A O 1
ATOM 670 N N . VAL A 1 91 ? -7.112 -10.679 -5.676 1.00 96.94 91 VAL A N 1
ATOM 671 C CA . VAL A 1 91 ? -6.233 -10.776 -4.505 1.00 96.94 91 VAL A CA 1
ATOM 672 C C . VAL A 1 91 ? -6.496 -9.572 -3.609 1.00 96.94 91 VAL A C 1
ATOM 674 O O . VAL A 1 91 ? -6.503 -8.444 -4.090 1.00 96.94 91 VAL A O 1
ATOM 677 N N . LEU A 1 92 ? -6.683 -9.800 -2.310 1.00 96.94 92 LEU A N 1
ATOM 678 C CA . LEU A 1 92 ? -6.825 -8.748 -1.303 1.00 96.94 92 LEU A CA 1
ATOM 679 C C . LEU A 1 92 ? -5.643 -8.812 -0.335 1.00 96.94 92 LEU A C 1
ATOM 681 O O . LEU A 1 92 ? -5.412 -9.845 0.294 1.00 96.94 92 LEU A O 1
ATOM 685 N N . ILE A 1 93 ? -4.919 -7.703 -0.195 1.00 96.06 93 ILE A N 1
ATOM 686 C CA . ILE A 1 93 ? -3.859 -7.548 0.800 1.00 96.06 93 ILE A CA 1
ATOM 687 C C . ILE A 1 93 ? -4.395 -6.709 1.961 1.00 96.06 93 ILE A C 1
ATOM 689 O O . ILE A 1 93 ? -4.851 -5.583 1.764 1.00 96.06 93 ILE A O 1
ATOM 693 N N . LEU A 1 94 ? -4.327 -7.265 3.172 1.00 95.69 94 LEU A N 1
ATOM 694 C CA . LEU A 1 94 ? -4.796 -6.621 4.397 1.00 95.69 94 LEU A CA 1
ATOM 695 C C . LEU A 1 94 ? -3.622 -6.182 5.276 1.00 95.69 94 LEU A C 1
ATOM 697 O O . LEU A 1 94 ? -2.867 -7.005 5.797 1.00 95.69 94 LEU A O 1
ATOM 701 N N . GLY A 1 95 ? -3.491 -4.871 5.465 1.00 91.69 95 GLY A N 1
ATOM 702 C CA . GLY A 1 95 ? -2.731 -4.277 6.557 1.00 91.69 95 GLY A CA 1
ATOM 703 C C . GLY A 1 95 ? -3.484 -4.362 7.890 1.00 91.69 95 GLY A C 1
ATOM 704 O O . GLY A 1 95 ? -4.669 -4.689 7.949 1.00 91.69 95 GLY A O 1
ATOM 705 N N . SER A 1 96 ? -2.786 -4.092 8.993 1.00 90.38 96 SER A N 1
ATOM 706 C CA . SER A 1 96 ? -3.410 -4.027 10.321 1.00 90.38 96 SER A CA 1
ATOM 707 C C . SER A 1 96 ? -4.005 -2.645 10.590 1.00 90.38 96 SER A C 1
ATOM 709 O O . SER A 1 96 ? -5.201 -2.521 10.834 1.00 90.38 96 SER A O 1
ATOM 711 N N . ALA A 1 97 ? -3.161 -1.614 10.548 1.00 90.00 97 ALA A N 1
ATOM 712 C CA . ALA A 1 97 ? -3.548 -0.211 10.620 1.00 90.00 97 ALA A CA 1
ATOM 713 C C . ALA A 1 97 ? -2.442 0.667 10.007 1.00 90.00 97 ALA A C 1
ATOM 715 O O . ALA A 1 97 ? -1.250 0.394 10.248 1.00 90.00 97 ALA A O 1
ATOM 716 N N . PRO A 1 98 ? -2.793 1.766 9.316 1.00 90.38 98 PRO A N 1
ATOM 717 C CA . PRO A 1 98 ? -1.833 2.591 8.598 1.00 90.38 98 PRO A CA 1
ATOM 718 C C . PRO A 1 98 ? -0.835 3.269 9.545 1.00 90.38 98 PRO A C 1
ATOM 720 O O . PRO A 1 98 ? -1.111 3.573 10.712 1.00 90.38 98 PRO A O 1
ATOM 723 N N . SER A 1 99 ? 0.371 3.516 9.033 1.00 92.12 99 SER A N 1
ATOM 724 C CA . SER A 1 99 ? 1.394 4.269 9.765 1.00 92.12 99 SER A CA 1
ATOM 725 C C . SER A 1 99 ? 1.032 5.757 9.845 1.00 92.12 99 SER A C 1
ATOM 727 O O . SER A 1 99 ? 0.282 6.263 9.013 1.00 92.12 99 SER A O 1
ATOM 729 N N . GLN A 1 100 ? 1.615 6.507 10.786 1.00 91.38 100 GLN A N 1
ATOM 730 C CA . GLN A 1 100 ? 1.417 7.962 10.818 1.00 91.38 100 GLN A CA 1
ATOM 731 C C . GLN A 1 100 ? 1.884 8.638 9.516 1.00 91.38 100 GLN A C 1
ATOM 733 O O . GLN A 1 100 ? 1.243 9.578 9.063 1.00 91.38 100 GLN A O 1
ATOM 738 N N . ILE A 1 101 ? 2.948 8.136 8.877 1.00 93.50 101 ILE A N 1
ATOM 739 C CA . ILE A 1 101 ? 3.423 8.639 7.576 1.00 93.50 101 ILE A CA 1
ATOM 740 C C . ILE A 1 101 ? 2.392 8.353 6.474 1.00 93.50 101 ILE A C 1
ATOM 742 O O . ILE A 1 101 ? 2.112 9.231 5.664 1.00 93.50 101 ILE A O 1
ATOM 746 N N . SER A 1 102 ? 1.787 7.161 6.486 1.00 94.12 102 SER A N 1
ATOM 747 C CA . SER A 1 102 ? 0.698 6.783 5.576 1.00 94.12 102 SER A CA 1
ATOM 748 C C . SER A 1 102 ? -0.507 7.710 5.718 1.00 94.12 102 SER A C 1
ATOM 750 O O . SER A 1 102 ? -0.988 8.239 4.723 1.00 94.12 102 SER A O 1
ATOM 752 N N . LEU A 1 103 ? -0.941 7.977 6.955 1.00 92.88 103 LEU A N 1
ATOM 753 C CA . LEU A 1 103 ? -2.050 8.893 7.233 1.00 92.88 103 LEU A CA 1
ATOM 754 C C . LEU A 1 103 ? -1.753 10.337 6.818 1.00 92.88 103 LEU A C 1
ATOM 756 O O . LEU A 1 103 ? -2.603 10.973 6.209 1.00 92.88 103 LEU A O 1
ATOM 760 N N . MET A 1 104 ? -0.553 10.852 7.108 1.00 92.50 104 MET A N 1
ATOM 761 C CA . MET A 1 104 ? -0.172 12.224 6.736 1.00 92.50 104 MET A CA 1
ATOM 762 C C . MET A 1 104 ? -0.099 12.441 5.220 1.00 92.50 104 MET A C 1
ATOM 764 O O . MET A 1 104 ? -0.261 13.570 4.769 1.00 92.50 104 MET A O 1
ATOM 768 N N . LYS A 1 105 ? 0.162 11.383 4.443 1.00 94.50 105 LYS A N 1
ATOM 769 C CA . LYS A 1 105 ? 0.230 11.438 2.977 1.00 94.50 105 LYS A CA 1
ATOM 770 C C . LYS A 1 105 ? -1.063 11.020 2.267 1.00 94.50 105 LYS A C 1
ATOM 772 O O . LYS A 1 105 ? -1.208 11.319 1.091 1.00 94.50 105 LYS A O 1
ATOM 777 N N . GLY A 1 106 ? -1.970 10.309 2.941 1.00 94.94 106 GLY A N 1
ATOM 778 C CA . GLY A 1 106 ? -3.096 9.630 2.287 1.00 94.94 106 GLY A CA 1
ATOM 779 C C . GLY A 1 106 ? -2.690 8.372 1.500 1.00 94.94 106 GLY A C 1
ATOM 780 O O . GLY A 1 106 ? -3.433 7.922 0.635 1.00 94.94 106 GLY A O 1
ATOM 781 N N . GLU A 1 107 ? -1.512 7.806 1.784 1.00 96.50 107 GLU A N 1
ATOM 782 C CA . GLU A 1 107 ? -0.862 6.781 0.957 1.00 96.50 107 GLU A CA 1
ATOM 783 C C . GLU A 1 107 ? -0.616 5.466 1.728 1.00 96.50 107 GLU A C 1
ATOM 785 O O . GLU A 1 107 ? 0.052 5.446 2.774 1.00 96.50 107 GLU A O 1
ATOM 790 N N . TYR A 1 108 ? -1.057 4.327 1.182 1.00 96.38 108 TYR A N 1
ATOM 791 C CA . TYR A 1 108 ? -0.713 3.011 1.734 1.00 96.38 108 TYR A CA 1
ATOM 792 C C . TYR A 1 108 ? 0.807 2.779 1.763 1.00 96.38 108 TYR A C 1
ATOM 794 O O . TYR A 1 108 ? 1.539 3.066 0.816 1.00 96.38 108 TYR A O 1
ATOM 802 N N . TYR A 1 109 ? 1.296 2.253 2.891 1.00 95.94 109 TYR A N 1
ATOM 803 C CA . TYR A 1 109 ? 2.701 1.873 3.110 1.00 95.94 109 TYR A CA 1
ATOM 804 C C . TYR A 1 109 ? 3.759 2.960 2.803 1.00 95.94 109 TYR A C 1
ATOM 806 O O . TYR A 1 109 ? 4.924 2.649 2.591 1.00 95.94 109 TYR A O 1
ATOM 814 N N . ALA A 1 110 ? 3.390 4.242 2.842 1.00 95.38 110 ALA A N 1
ATOM 815 C CA . ALA A 1 110 ? 4.218 5.382 2.424 1.00 95.38 110 ALA A CA 1
ATOM 816 C C . ALA A 1 110 ? 5.468 5.728 3.261 1.00 95.38 110 ALA A C 1
ATOM 818 O O . ALA A 1 110 ? 6.111 6.758 3.025 1.00 95.38 110 ALA A O 1
ATOM 819 N N . ASN A 1 111 ? 5.796 4.908 4.261 1.00 94.56 111 ASN A N 1
ATOM 820 C CA . ASN A 1 111 ? 7.055 4.994 4.992 1.00 94.56 111 ASN A CA 1
ATOM 821 C C . ASN A 1 111 ? 8.182 4.445 4.091 1.00 94.56 111 ASN A C 1
ATOM 823 O O . ASN A 1 111 ? 8.084 3.281 3.711 1.00 94.56 111 ASN A O 1
ATOM 827 N N . PRO A 1 112 ? 9.260 5.198 3.794 1.00 90.06 112 PRO A N 1
ATOM 828 C CA . PRO A 1 112 ? 10.362 4.720 2.947 1.00 90.06 112 PRO A CA 1
ATOM 829 C C . PRO A 1 112 ? 11.049 3.434 3.436 1.00 90.06 112 PRO A C 1
ATOM 831 O O . PRO A 1 112 ? 11.651 2.722 2.642 1.00 90.06 112 PRO A O 1
ATOM 834 N N . HIS A 1 113 ? 10.949 3.111 4.730 1.00 93.12 113 HIS A N 1
ATOM 835 C CA . HIS A 1 113 ? 11.455 1.856 5.298 1.00 93.12 113 HIS A CA 1
ATOM 836 C C . HIS A 1 113 ? 10.484 0.669 5.148 1.00 93.12 113 HIS A C 1
ATOM 838 O O . HIS A 1 113 ? 10.766 -0.422 5.638 1.00 93.12 113 HIS A O 1
ATOM 844 N N . ASN A 1 114 ? 9.316 0.860 4.529 1.00 95.19 114 ASN A N 1
ATOM 845 C CA . ASN A 1 114 ? 8.365 -0.212 4.268 1.00 95.19 114 ASN A CA 1
ATOM 846 C C . ASN A 1 114 ? 8.620 -0.825 2.885 1.00 95.19 114 ASN A C 1
ATOM 848 O O . ASN A 1 114 ? 8.522 -0.153 1.862 1.00 95.19 114 ASN A O 1
ATOM 852 N N . HIS A 1 115 ? 8.919 -2.123 2.853 1.00 95.31 115 HIS A N 1
ATOM 853 C CA . HIS A 1 115 ? 9.287 -2.823 1.623 1.00 95.31 115 HIS A CA 1
ATOM 854 C C . HIS A 1 115 ? 8.089 -3.284 0.771 1.00 95.31 115 HIS A C 1
ATOM 856 O O . HIS A 1 115 ? 8.319 -3.883 -0.275 1.00 95.31 115 HIS A O 1
ATOM 862 N N . PHE A 1 116 ? 6.837 -3.019 1.175 1.00 96.38 116 PHE A N 1
ATOM 863 C CA . PHE A 1 116 ? 5.622 -3.492 0.492 1.00 96.38 116 PHE A CA 1
ATOM 864 C C . PHE A 1 116 ? 5.661 -3.271 -1.025 1.00 96.38 116 PHE A C 1
ATOM 866 O O . PHE A 1 116 ? 5.530 -4.225 -1.786 1.00 96.38 116 PHE A O 1
ATOM 873 N N . TRP A 1 117 ? 5.908 -2.033 -1.463 1.00 96.31 117 TRP A N 1
ATOM 874 C CA . TRP A 1 117 ? 5.899 -1.681 -2.884 1.00 96.31 117 TRP A CA 1
ATOM 875 C C . TRP A 1 117 ? 7.005 -2.401 -3.669 1.00 96.31 117 TRP A C 1
ATOM 877 O O . TRP A 1 117 ? 6.746 -2.891 -4.764 1.00 96.31 117 TRP A O 1
ATOM 887 N N . GLY A 1 118 ? 8.203 -2.544 -3.088 1.00 95.88 118 GLY A N 1
ATOM 888 C CA . GLY A 1 118 ? 9.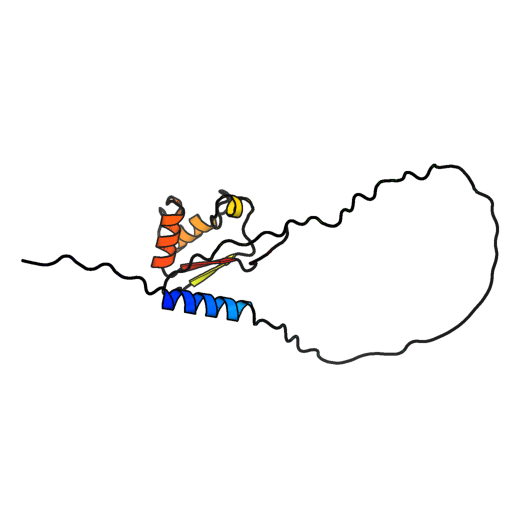321 -3.275 -3.697 1.00 95.88 118 GLY A CA 1
ATOM 889 C C . GLY A 1 118 ? 9.087 -4.786 -3.787 1.00 95.88 118 GLY A C 1
ATOM 890 O O . GLY A 1 118 ? 9.351 -5.390 -4.823 1.00 95.88 118 GLY A O 1
ATOM 891 N N . VAL A 1 119 ? 8.535 -5.393 -2.730 1.00 96.56 119 VAL A N 1
ATOM 892 C CA . VAL A 1 119 ? 8.145 -6.814 -2.719 1.00 96.56 119 VAL A CA 1
ATOM 893 C C . VAL A 1 119 ? 7.054 -7.082 -3.752 1.00 96.56 119 VAL A C 1
ATOM 895 O O . VAL A 1 119 ? 7.109 -8.092 -4.449 1.00 96.56 119 VAL A O 1
ATOM 898 N N . LEU A 1 120 ? 6.085 -6.174 -3.878 1.00 96.06 120 LEU A N 1
ATOM 899 C CA . LEU A 1 120 ? 4.987 -6.313 -4.823 1.00 96.06 120 LEU A CA 1
ATOM 900 C C . LEU A 1 120 ? 5.459 -6.146 -6.273 1.00 96.06 120 LEU A C 1
ATOM 902 O O . LEU A 1 120 ? 5.072 -6.951 -7.110 1.00 96.06 120 LEU A O 1
ATOM 906 N N . GLY A 1 121 ? 6.360 -5.197 -6.556 1.00 96.75 121 GLY A N 1
ATOM 907 C CA . GLY A 1 121 ? 7.022 -5.087 -7.863 1.00 96.75 121 GLY A CA 1
ATOM 908 C C . GLY A 1 121 ? 7.759 -6.374 -8.250 1.00 96.75 121 GLY A C 1
ATOM 909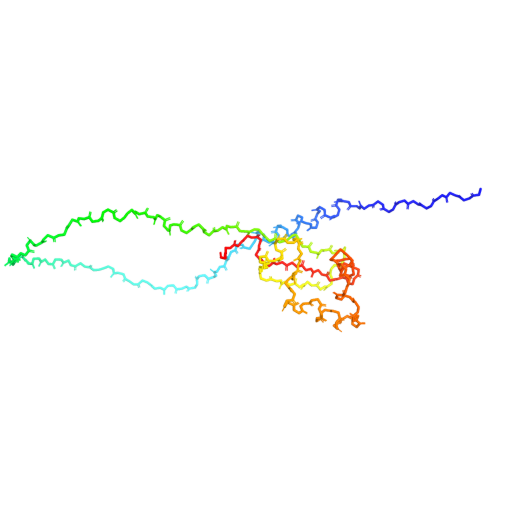 O O . GLY A 1 121 ? 7.510 -6.934 -9.314 1.00 96.75 121 GLY A O 1
ATOM 910 N N . TYR A 1 122 ? 8.566 -6.931 -7.339 1.00 96.56 122 TYR A N 1
ATOM 911 C CA . TYR A 1 122 ? 9.237 -8.219 -7.561 1.00 96.56 122 TYR A CA 1
ATOM 912 C C . TYR A 1 122 ? 8.249 -9.375 -7.809 1.00 96.56 122 TYR A C 1
ATOM 914 O O . TYR A 1 122 ? 8.433 -10.158 -8.736 1.00 96.56 122 TYR A O 1
ATOM 922 N N . ALA A 1 123 ? 7.168 -9.468 -7.027 1.00 94.88 123 ALA A N 1
ATOM 923 C CA . ALA A 1 123 ? 6.137 -10.497 -7.197 1.00 94.88 123 ALA A CA 1
ATOM 924 C C . ALA A 1 123 ? 5.319 -10.355 -8.499 1.00 94.88 123 ALA A C 1
ATOM 926 O O . ALA A 1 123 ? 4.669 -11.308 -8.925 1.00 94.88 123 ALA A O 1
ATOM 927 N N . MET A 1 124 ? 5.340 -9.173 -9.118 1.00 94.94 124 MET A N 1
ATOM 928 C CA . MET A 1 124 ? 4.643 -8.838 -10.361 1.00 94.94 124 MET A CA 1
ATOM 929 C C . MET A 1 124 ? 5.538 -8.892 -11.612 1.00 94.94 124 MET A C 1
ATOM 931 O O . MET A 1 124 ? 5.041 -8.575 -12.698 1.00 94.94 124 MET A O 1
ATOM 935 N N . ASP A 1 125 ? 6.809 -9.284 -11.442 1.00 95.81 125 ASP A N 1
ATOM 936 C CA . ASP A 1 125 ? 7.906 -9.204 -12.425 1.00 95.81 125 ASP A CA 1
ATOM 937 C C . ASP A 1 125 ? 8.060 -7.794 -13.030 1.00 95.81 125 ASP A C 1
ATOM 939 O O . ASP A 1 125 ? 8.209 -7.596 -14.233 1.00 95.81 125 ASP A O 1
ATOM 943 N N . ASP A 1 126 ? 7.943 -6.786 -12.161 1.00 95.81 126 ASP A N 1
ATOM 944 C CA . ASP A 1 126 ? 7.853 -5.368 -12.504 1.00 95.81 126 ASP A CA 1
ATOM 945 C C . ASP A 1 126 ? 8.758 -4.545 -11.560 1.00 95.81 126 ASP A C 1
ATOM 947 O O . ASP A 1 126 ? 8.318 -4.067 -10.507 1.00 95.81 126 ASP A O 1
ATOM 951 N N . PRO A 1 127 ? 10.064 -4.425 -11.870 1.00 92.75 127 PRO A N 1
ATOM 952 C CA . PRO A 1 127 ? 11.024 -3.734 -11.011 1.00 92.75 127 PRO A CA 1
ATOM 953 C C . PRO A 1 127 ? 10.886 -2.204 -11.050 1.00 92.75 127 PRO A C 1
ATOM 955 O O . PRO A 1 127 ? 11.444 -1.532 -10.183 1.00 92.75 127 PRO A O 1
ATOM 958 N N . GLU A 1 128 ? 10.156 -1.650 -12.024 1.00 96.06 128 GLU A N 1
ATOM 959 C CA . GLU A 1 128 ? 9.918 -0.206 -12.158 1.00 96.06 128 GLU A CA 1
ATOM 960 C C . GLU A 1 128 ? 8.660 0.249 -11.403 1.00 96.06 128 GLU A C 1
ATOM 962 O O . GLU A 1 128 ? 8.614 1.386 -10.934 1.00 96.06 128 GLU A O 1
ATOM 967 N N . PHE A 1 129 ? 7.689 -0.643 -11.169 1.00 97.12 129 PHE A N 1
ATOM 968 C CA . PHE A 1 129 ? 6.488 -0.384 -10.364 1.00 97.12 129 PHE A CA 1
ATOM 969 C C . PHE A 1 129 ? 6.706 0.401 -9.046 1.00 97.12 129 PHE A C 1
ATOM 971 O O . PHE A 1 129 ? 5.904 1.293 -8.762 1.00 97.12 129 PHE A O 1
ATOM 978 N N . PRO A 1 130 ? 7.753 0.160 -8.225 1.00 95.56 130 PRO A N 1
ATOM 979 C CA . PRO A 1 130 ? 7.968 0.917 -6.988 1.00 95.56 130 PRO A CA 1
ATOM 980 C C . PRO A 1 130 ? 8.418 2.373 -7.208 1.00 95.56 130 PRO A C 1
ATOM 982 O O . PRO A 1 130 ? 8.383 3.153 -6.257 1.00 95.56 130 PRO A O 1
ATOM 985 N N . LEU A 1 131 ? 8.872 2.721 -8.419 1.00 96.06 131 LEU A N 1
ATOM 986 C CA . LEU A 1 131 ? 9.336 4.061 -8.809 1.00 96.06 131 LEU A CA 1
ATOM 987 C C . LEU A 1 131 ? 8.192 4.965 -9.291 1.00 96.06 131 LEU A C 1
ATOM 989 O O . LEU A 1 131 ? 8.358 6.183 -9.350 1.00 96.06 131 LEU A O 1
ATOM 993 N N . LEU A 1 132 ? 7.047 4.371 -9.634 1.00 97.31 132 LEU A N 1
ATOM 994 C CA . LEU A 1 132 ? 5.830 5.080 -10.008 1.00 97.31 132 LEU A CA 1
ATOM 995 C C . LEU A 1 132 ? 5.298 5.923 -8.834 1.00 97.31 132 LEU A C 1
ATOM 997 O O . LEU A 1 132 ? 5.453 5.578 -7.657 1.00 97.31 132 LEU A O 1
ATOM 1001 N N . ASP A 1 133 ? 4.598 7.012 -9.148 1.00 97.50 133 ASP A N 1
ATOM 1002 C CA . ASP A 1 133 ? 3.847 7.775 -8.152 1.00 97.50 133 ASP A CA 1
ATOM 1003 C C . ASP A 1 133 ? 2.720 6.923 -7.521 1.00 97.50 133 ASP A C 1
ATOM 1005 O O . ASP A 1 133 ? 2.481 5.769 -7.886 1.00 97.50 133 ASP A O 1
ATOM 1009 N N . TYR A 1 134 ? 2.060 7.438 -6.484 1.00 97.31 134 TYR A N 1
ATOM 1010 C CA . TYR A 1 134 ? 1.044 6.660 -5.769 1.00 97.31 134 TYR A CA 1
ATOM 1011 C C . TYR A 1 134 ? -0.217 6.368 -6.595 1.00 97.31 134 TYR A C 1
ATOM 1013 O O . TYR A 1 134 ? -0.763 5.272 -6.474 1.00 97.31 134 TYR A O 1
ATOM 1021 N N . GLU A 1 135 ? -0.661 7.297 -7.439 1.00 97.44 135 GLU A N 1
ATOM 1022 C CA . GLU A 1 135 ? -1.870 7.140 -8.252 1.00 97.44 135 GLU A CA 1
ATOM 1023 C C . GLU A 1 135 ? -1.631 6.100 -9.353 1.00 97.44 135 GLU A C 1
ATOM 1025 O O . GLU A 1 135 ? -2.351 5.101 -9.424 1.00 97.44 135 GLU A O 1
ATOM 1030 N N . SER A 1 136 ? -0.513 6.224 -10.077 1.00 98.06 136 SER A N 1
ATOM 1031 C CA . SER A 1 136 ? -0.054 5.228 -11.054 1.00 98.06 136 SER A CA 1
ATOM 1032 C C . SER A 1 136 ? 0.091 3.826 -10.444 1.00 98.06 136 SER A C 1
ATOM 1034 O O . SER A 1 136 ? -0.312 2.834 -11.056 1.00 98.06 136 SER A O 1
ATOM 1036 N N . ARG A 1 137 ? 0.614 3.709 -9.210 1.00 97.75 137 ARG A N 1
ATOM 1037 C CA . ARG A 1 137 ? 0.672 2.415 -8.502 1.00 97.75 137 ARG A CA 1
ATOM 1038 C C . ARG A 1 137 ? -0.719 1.869 -8.202 1.00 97.75 137 ARG A C 1
ATOM 1040 O O . ARG A 1 137 ? -0.951 0.685 -8.438 1.00 97.75 137 ARG A O 1
ATOM 1047 N N . CYS A 1 138 ? -1.640 2.699 -7.712 1.00 97.88 138 CYS A N 1
ATOM 1048 C CA . CYS A 1 138 ? -3.018 2.284 -7.450 1.00 97.88 138 CYS A CA 1
ATOM 1049 C C . CYS A 1 138 ? -3.696 1.740 -8.714 1.00 97.88 138 CYS A C 1
ATOM 1051 O O . CYS A 1 138 ? -4.375 0.718 -8.642 1.00 97.88 138 CYS A O 1
ATOM 1053 N N . ASP A 1 139 ? -3.487 2.372 -9.867 1.00 97.69 139 ASP A N 1
ATOM 1054 C CA . ASP A 1 139 ? -4.104 1.943 -11.124 1.00 97.69 139 ASP A CA 1
ATOM 1055 C C . ASP A 1 139 ? -3.507 0.641 -11.668 1.00 97.69 139 ASP A C 1
ATOM 1057 O O . ASP A 1 139 ? -4.260 -0.235 -12.101 1.00 97.69 139 ASP A O 1
ATOM 1061 N N . VAL A 1 140 ? -2.190 0.431 -11.541 1.00 97.25 140 VAL A N 1
ATOM 1062 C CA . VAL A 1 140 ? -1.565 -0.873 -11.834 1.00 97.25 140 VAL A CA 1
ATOM 1063 C C . VAL A 1 140 ? -2.124 -1.976 -10.925 1.00 97.25 140 VAL A C 1
ATOM 1065 O O . VAL A 1 140 ? -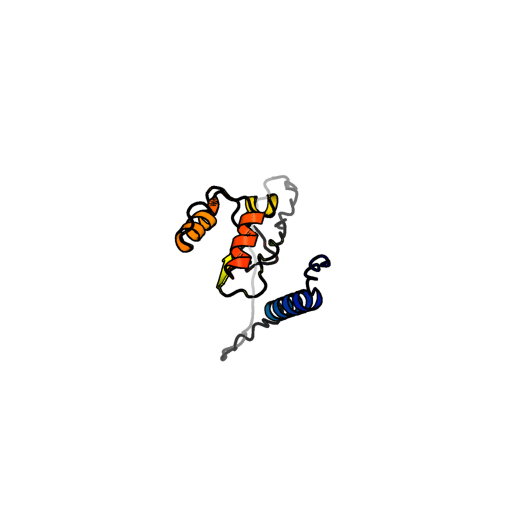2.394 -3.077 -11.408 1.00 97.25 140 VAL A O 1
ATOM 1068 N N . LEU A 1 141 ? -2.363 -1.698 -9.636 1.00 97.50 141 LEU A N 1
ATOM 1069 C CA . LEU A 1 141 ? -2.992 -2.667 -8.730 1.00 97.50 141 LEU A CA 1
ATOM 1070 C C . LEU A 1 141 ? -4.427 -3.001 -9.153 1.00 97.50 141 LEU A C 1
ATOM 1072 O O . LEU A 1 141 ? -4.744 -4.181 -9.318 1.00 97.50 141 LEU A O 1
ATOM 1076 N N . LYS A 1 142 ? -5.268 -1.991 -9.419 1.00 97.06 142 LYS A N 1
ATOM 1077 C CA . LYS A 1 142 ? -6.641 -2.188 -9.921 1.00 97.06 142 LYS A CA 1
ATOM 1078 C C . LYS A 1 142 ? -6.654 -3.016 -11.211 1.00 97.06 142 LYS A C 1
ATOM 1080 O O . LYS A 1 142 ? -7.438 -3.956 -11.317 1.00 97.06 142 LYS A O 1
ATOM 1085 N N . ALA A 1 143 ? -5.771 -2.702 -12.163 1.00 96.44 143 ALA A N 1
ATOM 1086 C CA . ALA A 1 143 ? -5.670 -3.384 -13.454 1.00 96.44 143 ALA A CA 1
ATOM 1087 C C . ALA A 1 143 ? -5.185 -4.840 -13.334 1.00 96.44 143 ALA A C 1
ATOM 1089 O O . ALA A 1 143 ? -5.644 -5.702 -14.081 1.00 96.44 143 ALA A O 1
ATOM 1090 N N . ARG A 1 144 ? -4.297 -5.137 -12.375 1.00 95.94 144 ARG A N 1
ATOM 1091 C CA . ARG A 1 144 ? -3.840 -6.504 -12.061 1.00 95.94 144 ARG A CA 1
ATOM 1092 C C . A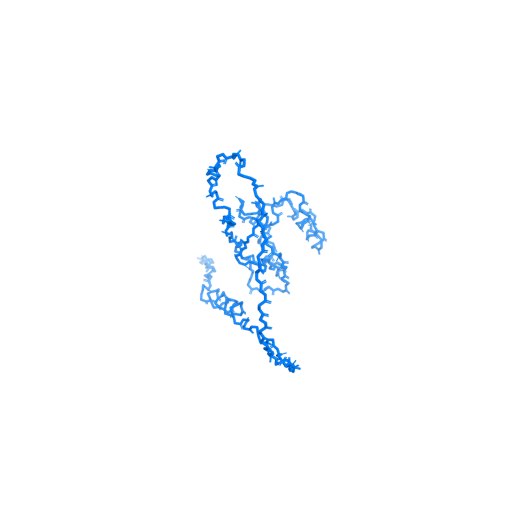RG A 1 144 ? -4.788 -7.262 -11.109 1.00 95.94 144 ARG A C 1
ATOM 1094 O O . ARG A 1 144 ? -4.480 -8.387 -10.722 1.00 95.94 144 ARG A O 1
ATOM 1101 N N . GLY A 1 145 ? -5.933 -6.682 -10.731 1.00 96.56 145 GLY A N 1
ATOM 1102 C CA . GLY A 1 145 ? -6.911 -7.308 -9.832 1.00 96.56 145 GLY A CA 1
ATOM 1103 C C . GLY A 1 145 ? -6.429 -7.428 -8.381 1.00 96.56 145 GLY A C 1
ATOM 1104 O O . GLY A 1 145 ? -6.824 -8.356 -7.676 1.00 96.56 145 GLY A O 1
ATOM 1105 N N . ILE A 1 146 ? -5.561 -6.521 -7.931 1.00 97.56 146 ILE A N 1
ATOM 1106 C CA . ILE A 1 146 ? -5.010 -6.485 -6.574 1.00 97.56 146 ILE A CA 1
ATOM 1107 C C . ILE A 1 146 ? -5.694 -5.358 -5.795 1.00 97.56 146 ILE A C 1
ATOM 1109 O O . ILE A 1 146 ? -5.621 -4.192 -6.177 1.00 97.56 146 ILE A O 1
ATOM 1113 N N . ALA A 1 147 ? -6.344 -5.706 -4.689 1.00 97.50 147 ALA A N 1
ATOM 1114 C CA . ALA A 1 147 ? -6.924 -4.768 -3.739 1.00 97.50 147 ALA A CA 1
ATOM 1115 C C . ALA A 1 147 ? -6.042 -4.627 -2.490 1.00 97.50 147 ALA A C 1
ATOM 1117 O O . ALA A 1 147 ? -5.382 -5.582 -2.069 1.00 97.50 147 ALA A O 1
ATOM 1118 N N . VAL A 1 148 ? -6.057 -3.445 -1.873 1.00 97.19 148 VAL A N 1
ATOM 1119 C CA . VAL A 1 148 ? -5.316 -3.142 -0.636 1.00 97.19 148 VAL A CA 1
ATOM 1120 C C . VAL A 1 148 ? -6.241 -2.437 0.344 1.00 97.19 148 VAL A C 1
ATOM 1122 O O . VAL A 1 148 ? -6.890 -1.457 -0.017 1.00 97.19 148 VAL A O 1
ATOM 1125 N N . TRP A 1 149 ? -6.281 -2.917 1.586 1.00 95.69 149 TRP A N 1
ATOM 1126 C CA . TRP A 1 149 ? -7.036 -2.292 2.674 1.00 95.69 149 TRP A CA 1
ATOM 1127 C C . TRP A 1 149 ? -6.344 -2.523 4.030 1.00 95.69 149 TRP A C 1
ATOM 1129 O O . TRP A 1 149 ? -5.311 -3.186 4.103 1.00 95.69 149 TRP A O 1
ATOM 1139 N N . ASP A 1 150 ? -6.910 -1.987 5.110 1.00 92.69 150 ASP A N 1
ATOM 1140 C CA . ASP A 1 150 ? -6.504 -2.235 6.497 1.00 92.69 150 ASP A CA 1
ATOM 1141 C C . ASP A 1 150 ? -7.682 -2.862 7.257 1.00 92.69 150 ASP A C 1
ATOM 1143 O O . ASP A 1 150 ? -8.837 -2.548 6.981 1.00 92.69 150 ASP A O 1
ATOM 1147 N N . ILE A 1 151 ? -7.396 -3.721 8.238 1.00 88.69 151 ILE A N 1
ATOM 1148 C CA . ILE A 1 151 ? -8.420 -4.369 9.077 1.00 88.69 151 ILE A CA 1
ATOM 1149 C C . ILE A 1 151 ? -9.104 -3.356 10.013 1.00 88.69 151 ILE A C 1
ATOM 1151 O O . ILE A 1 151 ? -10.298 -3.472 10.283 1.00 88.69 151 ILE A O 1
ATOM 1155 N N . CYS A 1 152 ? -8.366 -2.367 10.526 1.00 83.62 152 CYS A N 1
ATOM 1156 C CA . CYS A 1 152 ? -8.900 -1.388 11.472 1.00 83.62 152 CYS A CA 1
ATOM 1157 C C . CYS A 1 152 ? -9.380 -0.103 10.777 1.00 83.62 152 CYS A C 1
ATOM 1159 O O . CYS A 1 152 ? -8.566 0.752 10.421 1.00 83.62 152 CYS A O 1
ATOM 1161 N N . GLU A 1 153 ? -10.701 0.083 10.681 1.00 73.50 153 GLU A N 1
ATOM 1162 C CA . GLU A 1 153 ? -11.317 1.342 10.225 1.00 73.50 153 GLU A CA 1
ATOM 1163 C C . GLU A 1 153 ? -11.050 2.505 11.198 1.00 73.50 153 GLU A C 1
ATOM 1165 O O . GLU A 1 153 ? -10.707 3.607 10.770 1.00 73.50 153 GLU A O 1
ATOM 1170 N N . GLU A 1 154 ? -11.147 2.263 12.510 1.00 79.75 154 GLU A N 1
ATOM 1171 C CA . GLU A 1 154 ? -10.784 3.217 13.563 1.00 79.75 154 GLU A CA 1
ATOM 1172 C C . GLU A 1 154 ? -9.824 2.558 14.565 1.00 79.75 154 GLU A C 1
ATOM 1174 O O . GLU A 1 154 ? -10.039 1.429 15.006 1.00 79.75 154 GLU A O 1
ATOM 1179 N N . PHE A 1 155 ? -8.744 3.252 14.936 1.00 80.88 155 PHE A N 1
ATOM 1180 C CA . PHE A 1 155 ? -7.726 2.722 15.845 1.00 80.88 155 PHE A CA 1
ATOM 1181 C C . PHE A 1 155 ? -7.112 3.785 16.763 1.00 80.88 155 PHE A C 1
ATOM 1183 O O . PHE A 1 155 ? -7.235 4.991 16.558 1.00 80.88 155 PHE A O 1
ATOM 1190 N N . THR A 1 156 ? -6.421 3.287 17.785 1.00 79.81 156 THR A N 1
ATOM 1191 C CA . THR A 1 156 ? -5.722 4.036 18.831 1.00 79.81 156 THR A CA 1
ATOM 1192 C C . THR A 1 156 ? -4.249 3.625 18.814 1.00 79.81 156 THR A C 1
ATOM 1194 O O . THR A 1 156 ? -3.958 2.433 18.693 1.00 79.81 156 THR A O 1
ATOM 1197 N N . ARG A 1 157 ? -3.320 4.581 18.940 1.00 67.12 157 ARG A N 1
ATOM 1198 C CA . ARG A 1 157 ? -1.869 4.336 19.019 1.00 67.12 157 ARG A CA 1
ATOM 1199 C C . ARG A 1 157 ? -1.170 5.341 19.932 1.00 67.12 157 ARG A C 1
ATOM 1201 O O . ARG A 1 157 ? -1.717 6.453 20.086 1.00 67.12 157 ARG A O 1
#

Foldseek 3Di:
DDDDDDDPDDPVVVVVVVVVVVVCVLPPPPPPPPDDDDDDDDDDDDDDDDDDDDDDDDDDDPPPPPDPPPPPPPQPKDFAADKLEAPAAPEEDEAAGADPCCVVVSAHQNDPPRCVQCVVCVVVVHNCLSVDDRVVNSVVCNVVNYMYTYSDRIDTD